Protein AF-A0A536V6A2-F1 (afdb_monomer_lite)

pLDDT: mean 89.18, std 6.6, range [48.72, 96.62]

Foldseek 3Di:
DPDDDQLFDDDPPPPDPCLQVVLCVLLVHRDPLLDPLLSVVLSRVSVRCVSSVHNADPQADAAEAEEQCQLVVLVVVQVVVVVVPHGDPSSVLNRDPVSSQVSNCVSRVYDYHYDYYNDPDPVVSVVVSVVVVD

Sequence (134 aa):
MSDWITTAHVTVDPLPLDWRDQLAVRLGQRPRRIGPWAELALYGARLCLDAAGESALPAQAQLRVASLSGPRNATRQIVEQAQTGLPMPFSFMQSQPSQMLAALSRHLGWQGDARFIVSRDQQAVLDLATQECS

Structure (mmCIF, N/CA/C/O backbone):
data_AF-A0A536V6A2-F1
#
_entry.id   AF-A0A536V6A2-F1
#
loop_
_atom_site.group_PDB
_atom_site.id
_atom_site.type_symbol
_atom_site.label_atom_id
_atom_site.label_alt_id
_atom_site.label_comp_id
_atom_site.label_asym_id
_atom_site.label_entity_id
_atom_site.label_seq_id
_atom_site.pdbx_PDB_ins_code
_atom_site.Cartn_x
_atom_site.Cartn_y
_atom_site.Cartn_z
_atom_site.occupancy
_atom_site.B_iso_or_equiv
_atom_site.auth_seq_id
_atom_site.auth_comp_id
_atom_site.auth_asym_id
_atom_site.auth_atom_id
_atom_site.pdbx_PDB_model_num
ATOM 1 N N . MET A 1 1 ? -6.893 21.350 18.307 1.00 48.72 1 MET A N 1
ATOM 2 C CA . MET A 1 1 ? -6.115 20.446 17.441 1.00 48.72 1 MET A CA 1
ATOM 3 C C . MET A 1 1 ? -6.558 19.056 17.821 1.00 48.72 1 MET A C 1
ATOM 5 O O . MET A 1 1 ? -6.469 18.740 18.998 1.00 48.72 1 MET A O 1
ATOM 9 N N . SER A 1 2 ? -7.185 18.312 16.915 1.00 55.97 2 SER A N 1
ATOM 10 C CA . SER A 1 2 ? -7.545 16.928 17.223 1.00 55.97 2 SER A CA 1
ATOM 11 C C . SER A 1 2 ? -6.254 16.127 17.313 1.00 55.97 2 SER A C 1
ATOM 13 O O . SER A 1 2 ? -5.503 16.087 16.340 1.00 55.97 2 SER A O 1
ATOM 15 N N . ASP A 1 3 ? -5.978 15.545 18.475 1.00 80.25 3 ASP A N 1
ATOM 16 C CA . ASP A 1 3 ? -4.844 14.642 18.631 1.00 80.25 3 ASP A CA 1
ATOM 17 C C . ASP A 1 3 ? -5.131 13.379 17.814 1.00 80.25 3 ASP A C 1
ATOM 19 O O . ASP A 1 3 ? -6.111 12.668 18.051 1.00 80.25 3 ASP A O 1
ATOM 23 N N . TRP A 1 4 ? -4.306 13.136 16.798 1.00 83.44 4 TRP A N 1
ATOM 24 C CA . TRP A 1 4 ? -4.364 11.909 16.015 1.00 83.44 4 TRP A CA 1
ATOM 25 C C . TRP A 1 4 ? -3.977 10.719 16.892 1.00 83.44 4 TRP A C 1
ATOM 27 O O . TRP A 1 4 ? -3.012 10.782 17.653 1.00 83.44 4 TRP A O 1
ATOM 37 N N . ILE A 1 5 ? -4.710 9.615 16.754 1.00 88.50 5 ILE A N 1
ATOM 38 C CA . ILE A 1 5 ? -4.427 8.362 17.456 1.00 88.50 5 ILE A CA 1
ATOM 39 C C . ILE A 1 5 ? -4.114 7.291 16.415 1.00 88.50 5 ILE A C 1
ATOM 41 O O . ILE A 1 5 ? -4.890 7.069 15.484 1.00 88.50 5 ILE A O 1
ATOM 45 N N . THR A 1 6 ? -2.995 6.594 16.591 1.00 90.31 6 THR A N 1
ATOM 46 C CA . THR A 1 6 ? -2.669 5.406 15.798 1.00 90.31 6 THR A CA 1
ATOM 47 C C . THR A 1 6 ? -3.481 4.221 16.313 1.00 90.31 6 THR A C 1
ATOM 49 O O . THR A 1 6 ? -3.224 3.724 17.407 1.00 90.31 6 THR A O 1
ATOM 52 N N . THR A 1 7 ? -4.453 3.753 15.529 1.00 92.81 7 THR A N 1
ATOM 53 C CA . THR A 1 7 ? -5.309 2.607 15.890 1.00 92.81 7 THR A CA 1
ATOM 54 C C . THR A 1 7 ? -4.620 1.261 15.689 1.00 92.81 7 THR A C 1
ATOM 56 O O . THR A 1 7 ? -4.873 0.324 16.440 1.00 92.81 7 THR A O 1
ATOM 59 N N . ALA A 1 8 ? -3.725 1.162 14.706 1.00 94.19 8 ALA A N 1
ATOM 60 C CA . ALA A 1 8 ? -2.912 -0.021 14.468 1.00 94.19 8 ALA A CA 1
ATOM 61 C C . ALA A 1 8 ? -1.576 0.339 13.815 1.00 94.19 8 ALA A C 1
ATOM 63 O O . ALA A 1 8 ? -1.483 1.248 12.991 1.00 94.19 8 ALA A O 1
ATOM 64 N N . HIS A 1 9 ? -0.547 -0.431 14.157 1.00 93.44 9 HIS A N 1
ATOM 65 C CA . HIS A 1 9 ? 0.757 -0.400 13.513 1.00 93.44 9 HIS A C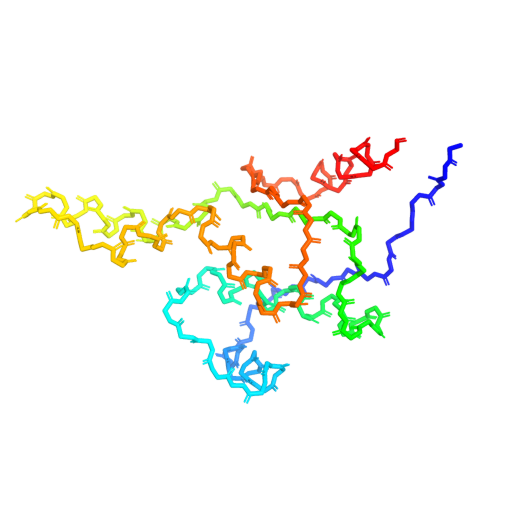A 1
ATOM 66 C C . HIS A 1 9 ? 1.273 -1.834 13.426 1.00 93.44 9 HIS A C 1
ATOM 68 O O . HIS A 1 9 ? 1.346 -2.534 14.435 1.00 93.44 9 HIS A O 1
ATOM 74 N N . VAL A 1 10 ? 1.612 -2.274 12.214 1.00 94.88 10 VAL A N 1
ATOM 75 C CA . VAL A 1 10 ? 2.156 -3.607 11.969 1.00 94.88 10 VAL A CA 1
ATOM 76 C C . VAL A 1 10 ? 3.507 -3.489 11.279 1.00 94.88 10 VAL A C 1
ATOM 78 O O . VAL A 1 10 ? 3.612 -2.920 10.193 1.00 94.88 10 VAL A O 1
ATOM 81 N N . THR A 1 11 ? 4.517 -4.103 11.887 1.00 93.75 11 THR A N 1
ATOM 82 C CA . THR A 1 11 ? 5.831 -4.317 11.279 1.00 93.75 11 THR A CA 1
ATOM 83 C C . THR A 1 11 ? 5.947 -5.772 10.861 1.00 93.75 11 THR A C 1
ATOM 85 O O . THR A 1 11 ? 5.685 -6.674 11.655 1.00 93.75 11 THR A O 1
ATOM 88 N N . VAL A 1 12 ? 6.358 -6.003 9.616 1.00 92.81 12 VAL A N 1
ATOM 89 C CA . VAL A 1 12 ? 6.586 -7.347 9.083 1.00 92.81 12 VAL A CA 1
ATOM 90 C C . VAL A 1 12 ? 8.036 -7.458 8.633 1.00 92.81 12 VAL A C 1
ATOM 92 O O . VAL A 1 12 ? 8.380 -7.055 7.523 1.00 92.81 12 VAL A O 1
ATOM 95 N N . ASP A 1 13 ? 8.874 -7.997 9.512 1.00 91.56 13 ASP A N 1
ATOM 96 C CA . ASP A 1 13 ? 10.272 -8.314 9.231 1.00 91.56 13 ASP A CA 1
ATOM 97 C C . ASP A 1 13 ? 10.707 -9.522 10.088 1.00 91.56 13 ASP A C 1
ATOM 99 O O . ASP A 1 13 ? 10.711 -9.413 11.318 1.00 91.56 13 ASP A O 1
ATOM 103 N N . PRO A 1 14 ? 11.009 -10.691 9.487 1.00 92.19 14 PRO A N 1
ATOM 104 C CA . PRO A 1 14 ? 10.996 -10.974 8.051 1.00 92.19 14 PRO A CA 1
ATOM 105 C C . PRO A 1 14 ? 9.576 -11.120 7.478 1.00 92.19 14 PRO A C 1
ATOM 107 O O . PRO A 1 14 ? 8.612 -11.411 8.185 1.00 92.19 14 PRO A O 1
ATOM 110 N N . LEU A 1 15 ? 9.453 -10.978 6.155 1.00 93.38 15 LEU A N 1
ATOM 111 C CA . LEU A 1 15 ? 8.218 -11.299 5.436 1.00 93.38 15 LEU A CA 1
ATOM 112 C C . LEU A 1 15 ? 7.957 -12.821 5.469 1.00 93.38 15 LEU A C 1
ATOM 114 O O . LEU A 1 15 ? 8.828 -13.573 5.021 1.00 93.38 15 LEU A O 1
ATOM 118 N N . PRO A 1 16 ? 6.783 -13.295 5.944 1.00 95.62 16 PRO A N 1
ATOM 119 C CA . PRO A 1 16 ? 6.444 -14.719 5.942 1.00 95.62 16 PRO A CA 1
ATOM 120 C C . PRO A 1 16 ? 6.537 -15.326 4.542 1.00 95.62 16 PRO A C 1
ATOM 122 O O . PRO A 1 16 ? 6.157 -14.682 3.570 1.00 95.62 16 PRO A O 1
ATOM 125 N N . LEU A 1 17 ? 7.007 -16.569 4.411 1.00 95.50 17 LEU A N 1
ATOM 126 C CA . LEU A 1 17 ? 7.212 -17.203 3.097 1.00 95.50 17 LEU A CA 1
ATOM 127 C C . LEU A 1 17 ? 5.910 -17.360 2.292 1.00 95.50 17 LEU A C 1
ATOM 129 O O . LEU A 1 17 ? 5.912 -17.248 1.067 1.00 95.50 17 LEU A O 1
ATOM 133 N N . ASP A 1 18 ? 4.797 -17.572 2.985 1.00 96.00 18 ASP A N 1
ATOM 134 C CA . ASP A 1 18 ? 3.450 -17.800 2.464 1.00 96.00 18 ASP A CA 1
ATOM 135 C C . ASP A 1 18 ? 2.604 -16.514 2.383 1.00 96.00 18 ASP A C 1
ATOM 137 O O . ASP A 1 18 ? 1.396 -16.576 2.150 1.00 96.00 18 ASP A O 1
ATOM 141 N N . TRP A 1 19 ? 3.209 -15.327 2.535 1.00 96.12 19 TRP A N 1
ATOM 142 C CA . TRP A 1 19 ? 2.489 -14.045 2.607 1.00 96.12 19 TRP A CA 1
ATOM 143 C C . TRP A 1 19 ? 1.512 -13.807 1.441 1.00 96.12 19 TRP A C 1
ATOM 145 O O . TRP A 1 19 ? 0.462 -13.190 1.615 1.00 96.12 19 TRP A O 1
ATOM 155 N N . ARG A 1 20 ? 1.823 -14.311 0.238 1.00 95.56 20 ARG A N 1
ATOM 156 C CA . ARG A 1 20 ? 0.933 -14.195 -0.931 1.00 95.56 20 ARG A CA 1
ATOM 157 C C . ARG A 1 20 ? -0.311 -15.059 -0.813 1.00 95.56 20 ARG A C 1
ATOM 159 O O . ARG A 1 20 ? -1.370 -14.659 -1.293 1.00 95.56 20 ARG A O 1
ATOM 166 N N . ASP A 1 21 ? -0.180 -16.239 -0.226 1.00 96.62 21 ASP A N 1
ATOM 167 C CA . ASP A 1 21 ? -1.310 -17.139 -0.031 1.00 96.62 21 ASP A CA 1
ATOM 168 C C . ASP A 1 21 ? -2.176 -16.612 1.118 1.00 96.62 21 ASP A C 1
ATOM 170 O O . ASP A 1 21 ? -3.395 -16.527 0.979 1.00 96.62 21 ASP A O 1
ATOM 174 N N . GLN A 1 22 ? -1.551 -16.080 2.172 1.00 96.25 22 GLN A N 1
ATOM 175 C CA . GLN A 1 22 ? -2.242 -15.323 3.217 1.00 96.25 22 GLN A CA 1
ATOM 176 C C . GLN A 1 22 ? -2.990 -14.093 2.675 1.00 96.25 22 GLN A C 1
ATOM 178 O O . GLN A 1 22 ? -4.113 -13.809 3.101 1.00 96.25 22 GLN A O 1
ATOM 183 N N . LEU A 1 23 ? -2.396 -13.355 1.731 1.00 95.88 23 LEU A N 1
ATOM 184 C CA . LEU A 1 23 ? -3.061 -12.248 1.042 1.00 95.88 23 LEU A CA 1
ATOM 185 C C . LEU A 1 23 ? -4.263 -12.744 0.230 1.00 95.88 23 LEU A C 1
ATOM 187 O O . LEU A 1 23 ? -5.333 -12.143 0.291 1.00 95.88 23 LEU A O 1
ATOM 191 N N . ALA A 1 24 ? -4.105 -13.840 -0.515 1.00 95.81 24 ALA A N 1
ATOM 192 C CA . ALA A 1 24 ? -5.185 -14.407 -1.315 1.00 95.81 24 ALA A CA 1
ATOM 193 C C . ALA A 1 24 ? -6.380 -14.825 -0.445 1.00 95.81 24 ALA A C 1
ATOM 195 O O . ALA A 1 24 ? -7.518 -14.541 -0.814 1.00 95.81 24 ALA A O 1
ATOM 196 N N . VAL A 1 25 ? -6.127 -15.422 0.726 1.00 95.25 25 VAL A N 1
ATOM 197 C CA . VAL A 1 25 ? -7.168 -15.750 1.714 1.00 95.25 25 VAL A CA 1
ATOM 198 C C . VAL A 1 25 ? -7.900 -14.486 2.174 1.00 95.25 25 VAL A C 1
ATOM 200 O O . VAL A 1 25 ? -9.125 -14.434 2.109 1.00 95.25 25 VAL A O 1
ATOM 203 N N . ARG A 1 26 ? -7.171 -13.426 2.552 1.00 92.50 26 ARG A N 1
ATOM 204 C CA . ARG A 1 26 ? -7.752 -12.147 3.019 1.00 92.50 26 ARG A CA 1
ATOM 205 C C . ARG A 1 26 ? -8.564 -11.392 1.970 1.00 92.50 26 ARG A C 1
ATOM 207 O O . ARG A 1 26 ? -9.433 -10.591 2.321 1.00 92.50 26 ARG A O 1
ATOM 214 N N . LEU A 1 27 ? -8.236 -11.585 0.696 1.00 91.38 27 LEU A N 1
ATOM 215 C CA . LEU A 1 27 ? -8.931 -10.967 -0.433 1.00 91.38 27 LEU A CA 1
ATOM 216 C C . LEU A 1 27 ? -10.018 -11.873 -1.032 1.00 91.38 27 LEU A C 1
ATOM 218 O O . LEU A 1 27 ? -10.713 -11.447 -1.952 1.00 91.38 27 LEU A O 1
ATOM 222 N N . GLY A 1 28 ? -10.136 -13.123 -0.572 1.00 92.94 28 GLY A N 1
ATOM 223 C CA . GLY A 1 28 ? -11.007 -14.152 -1.152 1.00 92.94 28 GLY A CA 1
ATOM 224 C C . GLY A 1 28 ? -10.576 -14.645 -2.542 1.00 92.94 28 GLY A C 1
ATOM 225 O O . GLY A 1 28 ? -11.202 -15.537 -3.108 1.00 92.94 28 GLY A O 1
ATOM 226 N N . GLN A 1 29 ? -9.516 -14.075 -3.114 1.00 92.19 29 GLN A N 1
ATOM 227 C CA . GLN A 1 29 ? -8.964 -14.441 -4.414 1.00 92.19 29 GLN A CA 1
ATOM 228 C C . GLN A 1 29 ? -7.523 -13.951 -4.552 1.00 92.19 29 GLN A C 1
ATOM 230 O O . GLN A 1 29 ? -7.107 -12.981 -3.919 1.00 92.19 29 GLN A O 1
ATOM 235 N N . ARG A 1 30 ? -6.769 -14.568 -5.466 1.00 92.06 30 ARG A N 1
ATOM 236 C CA . ARG A 1 30 ? -5.428 -14.094 -5.820 1.00 92.06 30 ARG A CA 1
ATOM 237 C C . ARG A 1 30 ? -5.528 -12.849 -6.717 1.00 92.06 30 ARG A C 1
ATOM 239 O O . ARG A 1 30 ? -6.136 -12.946 -7.790 1.00 92.06 30 ARG A O 1
ATOM 246 N N . PRO A 1 31 ? -4.934 -11.701 -6.336 1.00 90.62 31 PRO A N 1
ATOM 247 C CA . PRO A 1 31 ? -4.873 -10.528 -7.202 1.00 90.62 31 PRO A CA 1
ATOM 248 C C . PRO A 1 31 ? -4.206 -10.861 -8.533 1.00 90.62 31 PRO A C 1
ATOM 250 O O . PRO A 1 31 ? -3.230 -11.607 -8.584 1.00 90.62 31 PRO A O 1
ATOM 253 N N . ARG A 1 32 ? -4.725 -10.312 -9.632 1.00 88.81 32 ARG A N 1
ATOM 254 C CA . ARG A 1 32 ? -4.187 -10.558 -10.975 1.00 88.81 32 ARG A CA 1
ATOM 255 C C . ARG A 1 32 ? -3.626 -9.270 -11.555 1.00 88.81 32 ARG A C 1
ATOM 257 O O . ARG A 1 32 ? -4.285 -8.239 -11.518 1.00 88.81 32 ARG A O 1
ATOM 264 N N . ARG A 1 33 ? -2.445 -9.367 -12.173 1.00 83.06 33 ARG A N 1
ATOM 265 C CA . ARG A 1 33 ? -1.807 -8.307 -12.983 1.00 83.06 33 ARG A CA 1
ATOM 266 C C . ARG A 1 33 ? -1.394 -7.025 -12.236 1.00 83.06 33 ARG A C 1
ATOM 268 O O . ARG A 1 33 ? -1.020 -6.069 -12.905 1.00 83.06 33 ARG A O 1
ATOM 275 N N . ILE A 1 34 ? -1.380 -7.008 -10.901 1.00 86.19 34 ILE A N 1
ATOM 276 C CA . ILE A 1 34 ? -0.981 -5.822 -10.111 1.00 86.19 34 ILE A CA 1
ATOM 277 C C . ILE A 1 34 ? 0.517 -5.783 -9.749 1.00 86.19 34 ILE A C 1
ATOM 279 O O . ILE A 1 34 ? 1.052 -4.725 -9.438 1.00 86.19 34 ILE A O 1
ATOM 283 N N . GLY A 1 35 ? 1.207 -6.922 -9.848 1.00 87.69 35 GLY A N 1
ATOM 284 C CA . GLY A 1 35 ? 2.643 -7.046 -9.595 1.00 87.69 35 GLY A CA 1
ATOM 285 C C . GLY A 1 35 ? 3.015 -7.173 -8.103 1.00 87.69 35 GLY A C 1
ATOM 286 O O . GLY A 1 35 ? 2.253 -6.751 -7.232 1.00 87.69 35 GLY A O 1
ATOM 287 N N . PRO A 1 36 ? 4.207 -7.723 -7.784 1.00 88.88 36 PRO A N 1
ATOM 288 C CA . PRO A 1 36 ? 4.615 -8.036 -6.409 1.00 88.88 36 PRO A CA 1
ATOM 289 C C . PRO A 1 36 ? 4.598 -6.854 -5.443 1.00 88.88 36 PRO A C 1
ATOM 291 O O . PRO A 1 36 ? 4.319 -7.015 -4.262 1.00 88.88 36 PRO A O 1
ATOM 294 N N . TRP A 1 37 ? 4.928 -5.662 -5.931 1.00 89.25 37 TRP A N 1
ATOM 295 C CA . TRP A 1 37 ? 5.015 -4.483 -5.080 1.00 89.25 37 TRP A CA 1
ATOM 296 C C . TRP A 1 37 ? 3.633 -3.986 -4.633 1.00 89.25 37 TRP A C 1
ATOM 298 O O . TRP A 1 37 ? 3.453 -3.661 -3.462 1.00 89.25 37 TRP A O 1
ATOM 308 N N . ALA A 1 38 ? 2.636 -4.012 -5.524 1.00 91.88 38 ALA A N 1
ATOM 309 C CA . ALA A 1 38 ? 1.256 -3.712 -5.153 1.00 91.88 38 ALA A CA 1
ATOM 310 C C . ALA A 1 38 ? 0.662 -4.795 -4.240 1.00 91.88 38 ALA A C 1
ATOM 312 O O . ALA A 1 38 ? -0.064 -4.472 -3.306 1.00 91.88 38 ALA A O 1
ATOM 313 N N . GLU A 1 39 ? 1.011 -6.068 -4.464 1.00 93.94 39 GLU A N 1
ATOM 314 C CA . GLU A 1 39 ? 0.648 -7.161 -3.553 1.00 93.94 39 GLU A CA 1
ATOM 315 C C . GLU A 1 39 ? 1.201 -6.924 -2.137 1.00 93.94 39 GLU A C 1
ATOM 317 O O . GLU A 1 39 ? 0.462 -7.083 -1.170 1.00 93.94 39 GLU A O 1
ATOM 322 N N . LEU A 1 40 ? 2.464 -6.501 -1.997 1.00 93.12 40 LEU A N 1
ATOM 323 C CA . LEU A 1 40 ? 3.068 -6.191 -0.692 1.00 93.12 40 LEU A CA 1
ATOM 324 C C . LEU A 1 40 ? 2.366 -5.029 0.013 1.00 93.12 40 LEU A C 1
ATOM 326 O O . LEU A 1 40 ? 2.064 -5.121 1.201 1.00 93.12 40 LEU A O 1
ATOM 330 N N . ALA A 1 41 ? 2.087 -3.948 -0.717 1.00 93.56 41 ALA A N 1
ATOM 331 C CA . ALA A 1 41 ? 1.374 -2.800 -0.169 1.00 93.56 41 ALA A CA 1
ATOM 332 C C . ALA A 1 41 ? -0.048 -3.186 0.286 1.00 93.56 41 ALA A C 1
ATOM 334 O O . ALA A 1 41 ? -0.469 -2.802 1.376 1.00 93.56 41 ALA A O 1
ATOM 335 N N . LEU A 1 42 ? -0.757 -4.011 -0.494 1.00 94.94 42 LEU A N 1
ATOM 336 C CA . LEU A 1 42 ? -2.060 -4.559 -0.109 1.00 94.94 42 LEU A CA 1
ATOM 337 C C . LEU A 1 42 ? -1.987 -5.468 1.115 1.00 94.94 42 LEU A C 1
ATOM 339 O O . LEU A 1 42 ? -2.861 -5.401 1.977 1.00 94.94 42 LEU A O 1
ATOM 343 N N . TYR A 1 43 ? -0.960 -6.310 1.191 1.00 95.81 43 TYR A N 1
ATOM 344 C CA . TYR A 1 43 ? -0.749 -7.196 2.326 1.00 95.81 43 TYR A CA 1
ATOM 345 C C . TYR A 1 43 ? -0.546 -6.405 3.619 1.00 95.81 43 TYR A C 1
ATOM 347 O O . TYR A 1 43 ? -1.284 -6.623 4.576 1.00 95.81 43 TYR A O 1
ATOM 355 N N . GLY A 1 44 ? 0.361 -5.423 3.619 1.00 94.81 44 GLY A N 1
ATOM 356 C CA . GLY A 1 44 ? 0.569 -4.544 4.772 1.00 94.81 44 GLY A CA 1
ATOM 357 C C . GLY A 1 44 ? -0.697 -3.776 5.165 1.00 94.81 44 GLY A C 1
ATOM 358 O O . GLY A 1 44 ? -1.068 -3.763 6.336 1.00 94.81 44 GLY A O 1
ATOM 359 N N . ALA A 1 45 ? -1.417 -3.211 4.188 1.00 94.62 45 ALA A N 1
ATOM 360 C CA . ALA A 1 45 ? -2.664 -2.493 4.448 1.00 94.62 45 ALA A CA 1
ATOM 361 C C . ALA A 1 45 ? -3.731 -3.385 5.102 1.00 94.62 45 ALA A C 1
ATOM 363 O O . ALA A 1 45 ? -4.372 -2.965 6.064 1.00 94.62 45 ALA A O 1
ATOM 364 N N . ARG A 1 46 ? -3.909 -4.627 4.626 1.00 94.81 46 ARG A N 1
ATOM 365 C CA . ARG A 1 46 ? -4.872 -5.563 5.229 1.00 94.81 46 ARG A CA 1
ATOM 366 C C . ARG A 1 46 ? -4.463 -5.994 6.630 1.00 94.81 46 ARG A C 1
ATOM 368 O O . ARG A 1 46 ? -5.335 -6.072 7.479 1.00 94.81 46 ARG A O 1
ATOM 375 N N . LEU A 1 47 ? -3.172 -6.191 6.901 1.00 95.81 47 LEU A N 1
ATOM 376 C CA . LEU A 1 47 ? -2.716 -6.478 8.263 1.00 95.81 47 LEU A CA 1
ATOM 377 C C . LEU A 1 47 ? -3.033 -5.336 9.236 1.00 95.81 47 LEU A C 1
ATOM 379 O O . LEU A 1 47 ? -3.485 -5.602 10.346 1.00 95.81 47 LEU A O 1
ATOM 383 N N . CYS A 1 48 ? -2.830 -4.080 8.829 1.00 94.56 48 CYS A N 1
ATOM 384 C CA . CYS A 1 48 ? -3.182 -2.935 9.671 1.00 94.56 48 CYS A CA 1
ATOM 385 C C . CYS A 1 48 ? -4.695 -2.822 9.892 1.00 94.56 48 CYS A C 1
ATOM 387 O O . CYS A 1 48 ? -5.116 -2.546 11.010 1.00 94.56 48 CYS A O 1
ATOM 389 N N . LEU A 1 49 ? -5.508 -3.065 8.860 1.00 94.38 49 LEU A N 1
ATOM 390 C CA . LEU A 1 49 ? -6.968 -3.086 8.983 1.00 94.38 49 LEU A CA 1
ATOM 391 C C . LEU A 1 49 ? -7.439 -4.199 9.932 1.00 94.38 49 LEU A C 1
ATOM 393 O O . LEU A 1 49 ? -8.186 -3.920 10.865 1.00 94.38 49 LEU A O 1
ATOM 397 N N . ASP A 1 50 ? -6.924 -5.422 9.765 1.00 94.69 50 ASP A N 1
ATOM 398 C CA . ASP A 1 50 ? -7.225 -6.557 10.644 1.00 94.69 50 ASP A CA 1
ATOM 399 C C . ASP A 1 50 ? -6.861 -6.235 12.107 1.00 94.69 50 ASP A C 1
ATOM 401 O O . ASP A 1 50 ? -7.655 -6.476 13.015 1.00 94.69 50 ASP A O 1
ATOM 405 N N . ALA A 1 51 ? -5.678 -5.653 12.341 1.00 95.88 51 ALA A N 1
ATOM 406 C CA . ALA A 1 51 ? -5.210 -5.274 13.675 1.00 95.88 51 ALA A CA 1
ATOM 407 C C . ALA A 1 51 ? -6.017 -4.121 14.298 1.00 95.88 51 ALA A C 1
ATOM 409 O O . ALA A 1 51 ? -6.172 -4.079 15.516 1.00 95.88 51 ALA A O 1
ATOM 410 N N . ALA A 1 52 ? -6.552 -3.214 13.476 1.00 94.50 52 ALA A N 1
ATOM 411 C CA . ALA A 1 52 ? -7.456 -2.149 13.910 1.00 94.50 52 ALA A CA 1
ATOM 412 C C . ALA A 1 52 ? -8.899 -2.639 14.137 1.00 94.50 52 ALA A C 1
ATOM 414 O O . ALA A 1 52 ? -9.723 -1.879 14.638 1.00 94.50 52 ALA A O 1
ATOM 415 N N . GLY A 1 53 ? -9.225 -3.884 13.764 1.00 93.88 53 GLY A N 1
ATOM 416 C CA . GLY A 1 53 ? -10.600 -4.393 13.766 1.00 93.88 53 GLY A CA 1
ATOM 417 C C . GLY A 1 53 ? -11.477 -3.793 12.660 1.00 93.88 53 GLY A C 1
ATOM 418 O O . GLY A 1 53 ? -12.701 -3.882 12.727 1.00 93.88 53 GLY A O 1
ATOM 419 N N . GLU A 1 54 ? -10.862 -3.194 11.641 1.00 91.81 54 GLU A N 1
ATOM 420 C CA . GLU A 1 54 ? -11.540 -2.505 10.549 1.00 91.81 54 GLU A CA 1
ATOM 421 C C . GLU A 1 54 ? -11.661 -3.420 9.330 1.00 91.81 54 GLU A C 1
ATOM 423 O O . GLU A 1 54 ? -10.687 -3.983 8.833 1.00 91.81 54 GLU A O 1
ATOM 428 N N . SER A 1 55 ? -12.870 -3.560 8.792 1.00 88.50 55 SER A N 1
ATOM 429 C CA . SER A 1 55 ? -13.092 -4.405 7.606 1.00 88.50 55 SER A CA 1
ATOM 430 C C . SER A 1 55 ? -12.738 -3.702 6.288 1.00 88.50 55 SER A C 1
ATOM 432 O O . SER A 1 55 ? -12.400 -4.368 5.299 1.00 88.50 55 SER A O 1
ATOM 434 N N . ALA A 1 56 ? -12.789 -2.368 6.279 1.00 88.50 56 ALA A N 1
ATOM 435 C CA . ALA A 1 56 ? -12.551 -1.503 5.131 1.00 88.50 56 ALA A CA 1
ATOM 436 C C . ALA A 1 56 ? -12.037 -0.126 5.580 1.00 88.50 56 ALA A C 1
ATOM 438 O O . ALA A 1 56 ? -12.189 0.259 6.736 1.00 88.50 56 ALA A O 1
ATOM 439 N N . LEU A 1 57 ? -11.449 0.630 4.651 1.00 88.19 57 LEU A N 1
ATOM 440 C CA . LEU A 1 57 ? -11.074 2.020 4.912 1.00 88.19 57 LEU A CA 1
ATOM 441 C C . LEU A 1 57 ? -12.318 2.931 4.889 1.00 88.19 57 LEU A C 1
ATOM 443 O O . LEU A 1 57 ? -13.147 2.792 3.985 1.00 88.19 57 LEU A O 1
ATOM 447 N N . PRO A 1 58 ? -12.424 3.915 5.801 1.00 84.69 58 PRO A N 1
ATOM 448 C CA . PRO A 1 58 ? -13.441 4.961 5.720 1.00 84.69 58 PRO A CA 1
ATOM 449 C C . PRO A 1 58 ? -13.390 5.732 4.391 1.00 84.69 58 PRO A C 1
ATOM 451 O O . PRO A 1 58 ? -12.317 5.948 3.828 1.00 84.69 58 PRO A O 1
ATOM 454 N N . ALA A 1 59 ? -14.538 6.229 3.918 1.00 80.81 59 ALA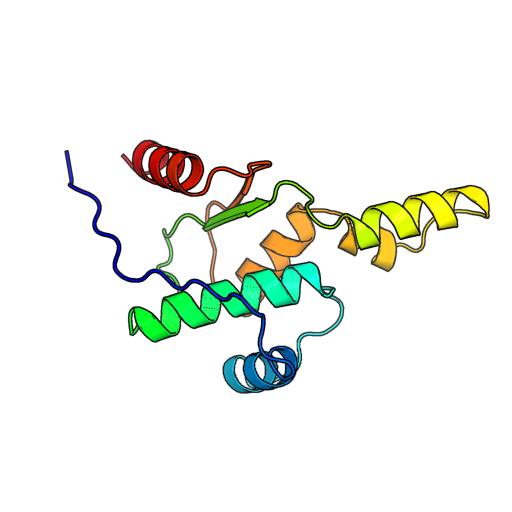 A N 1
ATOM 455 C CA . ALA A 1 59 ? -14.665 6.910 2.619 1.00 80.81 59 ALA A CA 1
ATOM 456 C C . ALA A 1 59 ? -13.810 8.186 2.465 1.00 80.81 59 ALA A C 1
ATOM 458 O O . ALA A 1 59 ? -13.593 8.649 1.354 1.00 80.81 59 ALA A O 1
ATOM 459 N N . GLN A 1 60 ? -13.342 8.769 3.569 1.00 82.50 60 GLN A N 1
ATOM 460 C CA . GLN A 1 60 ? -12.486 9.962 3.577 1.00 82.50 60 GLN A CA 1
ATOM 461 C C . GLN A 1 60 ? -11.073 9.667 4.091 1.00 82.50 60 GLN A C 1
ATOM 463 O O . GLN A 1 60 ? -10.290 10.592 4.297 1.00 82.50 60 GLN A O 1
ATOM 468 N N . ALA A 1 61 ? -10.735 8.392 4.314 1.00 88.12 61 ALA A N 1
ATOM 469 C CA . ALA A 1 61 ? -9.391 8.022 4.726 1.00 88.12 61 ALA A CA 1
ATOM 470 C C . ALA A 1 61 ? -8.390 8.480 3.663 1.00 88.12 61 ALA A C 1
ATOM 472 O O . ALA A 1 61 ? -8.626 8.286 2.473 1.00 88.12 61 ALA A O 1
ATOM 473 N N . GLN A 1 62 ? -7.281 9.078 4.082 1.00 89.69 62 GLN A N 1
ATOM 474 C CA . GLN A 1 62 ? -6.172 9.380 3.187 1.00 89.69 62 GLN A CA 1
ATOM 475 C C . GLN A 1 62 ? -5.230 8.176 3.132 1.00 89.69 62 GLN A C 1
ATOM 477 O O . GLN A 1 62 ? -4.879 7.601 4.163 1.00 89.69 62 GLN A O 1
ATOM 482 N N . LEU A 1 63 ? -4.795 7.795 1.930 1.00 91.38 63 LEU A N 1
ATOM 483 C CA . LEU A 1 63 ? -3.838 6.710 1.737 1.00 91.38 63 LEU A CA 1
ATOM 484 C C . LEU A 1 63 ? -2.455 7.286 1.417 1.00 91.38 63 LEU A C 1
ATOM 486 O O . LEU A 1 63 ? -2.281 8.046 0.460 1.00 91.38 63 LEU A O 1
ATOM 490 N N . ARG A 1 64 ? -1.448 6.904 2.201 1.00 91.75 64 ARG A N 1
ATOM 491 C CA . ARG A 1 64 ? -0.042 7.240 1.954 1.00 91.75 64 ARG A CA 1
ATOM 492 C C . ARG A 1 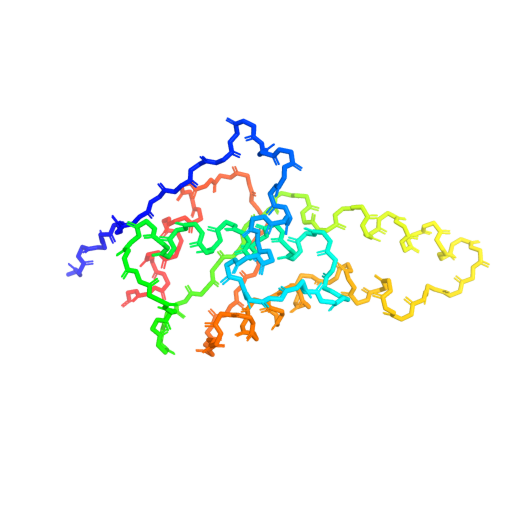64 ? 0.761 5.955 1.864 1.00 91.75 64 ARG A C 1
ATOM 494 O O . ARG A 1 64 ? 0.773 5.157 2.793 1.00 91.75 64 ARG A O 1
ATOM 501 N N . VAL A 1 65 ? 1.427 5.750 0.733 1.00 92.50 65 VAL A N 1
ATOM 502 C CA . VAL A 1 65 ? 2.344 4.623 0.538 1.00 92.50 65 VAL A CA 1
ATOM 503 C C . VAL A 1 65 ? 3.743 5.182 0.381 1.00 92.50 65 VAL A C 1
ATOM 505 O O . VAL A 1 65 ? 4.001 5.939 -0.552 1.00 92.50 65 VAL A O 1
ATOM 508 N N . ALA A 1 66 ? 4.657 4.800 1.268 1.00 92.75 66 ALA A N 1
ATOM 509 C CA . ALA A 1 66 ? 6.040 5.245 1.202 1.00 92.75 66 ALA A CA 1
ATOM 510 C C . ALA A 1 66 ? 6.988 4.107 0.825 1.00 92.75 66 ALA A C 1
ATOM 512 O O . ALA A 1 66 ? 6.867 2.979 1.300 1.00 92.75 66 ALA A O 1
ATOM 513 N N . SER A 1 67 ? 7.954 4.400 -0.043 1.00 91.12 67 SER A N 1
ATOM 514 C CA . SER A 1 67 ? 9.069 3.496 -0.316 1.00 91.12 67 SER A CA 1
ATOM 515 C C . SER A 1 67 ? 10.260 4.262 -0.869 1.00 91.12 67 SER A C 1
ATOM 517 O O . SER A 1 67 ? 10.118 5.036 -1.810 1.00 91.12 67 SER A O 1
ATOM 519 N N . LEU A 1 68 ? 11.459 3.974 -0.362 1.00 88.62 68 LEU A N 1
ATOM 520 C CA . LEU A 1 68 ? 12.694 4.523 -0.923 1.00 88.62 68 LEU A CA 1
ATOM 521 C C . LEU A 1 68 ? 12.960 4.002 -2.342 1.00 88.62 68 LEU A C 1
ATOM 523 O O . LEU A 1 68 ? 13.508 4.713 -3.177 1.00 88.62 68 LEU A O 1
ATOM 527 N N . SER A 1 69 ? 12.621 2.738 -2.598 1.00 84.88 69 SER A N 1
ATOM 528 C CA . SER A 1 69 ? 12.980 2.047 -3.844 1.00 84.88 69 SER A CA 1
ATOM 529 C C . SER A 1 69 ? 11.824 1.952 -4.838 1.00 84.88 69 SER A C 1
ATOM 531 O O . SER A 1 69 ? 12.067 1.719 -6.021 1.00 84.88 69 SER A O 1
ATOM 533 N N . GLY A 1 70 ? 10.578 2.097 -4.374 1.00 86.38 70 GLY A N 1
ATOM 534 C CA . GLY A 1 70 ? 9.386 1.919 -5.203 1.00 86.38 70 GLY A CA 1
ATOM 535 C C . GLY A 1 70 ? 9.390 0.574 -5.951 1.00 86.38 70 GLY A C 1
ATOM 536 O O . GLY A 1 70 ? 9.964 -0.408 -5.466 1.00 86.38 70 GLY A O 1
ATOM 537 N N . PRO A 1 71 ? 8.811 0.506 -7.162 1.00 84.88 71 PRO A N 1
ATOM 538 C CA . PRO A 1 71 ? 8.788 -0.704 -7.982 1.00 84.88 71 PRO A CA 1
ATOM 539 C C . PRO A 1 71 ? 10.129 -0.966 -8.703 1.00 84.88 71 PRO A C 1
ATOM 541 O O . PRO A 1 71 ? 10.154 -1.292 -9.889 1.00 84.88 71 PRO A O 1
ATOM 544 N N . ARG A 1 72 ? 11.262 -0.871 -7.988 1.00 86.50 72 ARG A N 1
ATOM 545 C CA . ARG A 1 72 ? 12.639 -0.938 -8.526 1.00 86.50 72 ARG A CA 1
ATOM 546 C C . ARG A 1 72 ? 12.874 -2.076 -9.520 1.00 86.50 72 ARG A C 1
ATOM 548 O O . ARG A 1 72 ? 13.535 -1.875 -10.535 1.00 86.50 72 ARG A O 1
ATOM 555 N N . ASN A 1 73 ? 12.357 -3.269 -9.227 1.00 84.94 73 ASN A N 1
ATOM 556 C CA . ASN A 1 73 ? 12.534 -4.435 -10.094 1.00 84.94 73 ASN A CA 1
ATOM 557 C C . ASN A 1 73 ? 11.770 -4.289 -11.416 1.00 84.94 73 ASN A C 1
ATOM 559 O O . ASN A 1 73 ? 12.334 -4.589 -12.462 1.00 84.94 73 ASN A O 1
ATOM 563 N N . ALA A 1 74 ? 10.535 -3.777 -11.381 1.00 85.75 74 ALA A N 1
ATOM 564 C CA . ALA A 1 74 ? 9.761 -3.515 -12.593 1.00 85.75 74 ALA A CA 1
ATOM 565 C C . ALA A 1 74 ? 10.409 -2.395 -13.421 1.00 85.75 74 ALA A C 1
ATOM 567 O O . ALA A 1 74 ? 10.553 -2.533 -14.632 1.00 85.75 74 ALA A O 1
ATOM 568 N N . THR A 1 75 ? 10.892 -1.331 -12.767 1.00 85.81 75 THR A N 1
ATOM 569 C CA . THR A 1 75 ? 11.647 -0.260 -13.435 1.00 85.81 75 THR A CA 1
ATOM 570 C C . THR A 1 75 ? 12.893 -0.803 -14.132 1.00 85.81 75 THR A C 1
ATOM 572 O O . THR A 1 75 ? 13.119 -0.493 -15.298 1.00 85.81 75 THR A O 1
ATOM 575 N N . ARG A 1 76 ? 13.684 -1.651 -13.456 1.00 87.50 76 ARG A N 1
ATOM 576 C CA . ARG A 1 76 ? 14.872 -2.275 -14.058 1.00 87.50 76 ARG A CA 1
ATOM 577 C C . ARG A 1 76 ? 14.506 -3.109 -15.289 1.00 87.50 76 ARG A C 1
ATOM 579 O O . ARG A 1 76 ? 15.111 -2.920 -16.337 1.00 87.50 76 ARG A O 1
ATOM 586 N N . GLN A 1 77 ? 13.492 -3.967 -15.179 1.00 87.19 77 GLN A N 1
ATOM 587 C CA . GLN A 1 77 ? 13.045 -4.817 -16.287 1.00 87.19 77 GLN A CA 1
ATOM 588 C C . GLN A 1 77 ? 12.597 -4.007 -17.509 1.00 87.19 77 GLN A C 1
ATOM 590 O O . GLN A 1 77 ? 12.871 -4.398 -18.637 1.00 87.19 77 GLN A O 1
ATOM 595 N N . ILE A 1 78 ? 11.931 -2.866 -17.311 1.00 90.38 78 ILE A N 1
ATOM 596 C CA . ILE A 1 78 ? 11.537 -1.979 -18.415 1.00 90.38 78 ILE A CA 1
ATOM 597 C C . ILE A 1 78 ? 12.753 -1.366 -19.093 1.00 90.38 78 ILE A C 1
ATOM 599 O O . ILE A 1 78 ? 12.781 -1.293 -20.316 1.00 90.38 78 ILE A O 1
ATOM 603 N N . VAL A 1 79 ? 13.747 -0.925 -18.318 1.00 89.44 79 VAL A N 1
ATOM 604 C CA . VAL A 1 79 ? 14.985 -0.364 -18.874 1.00 89.44 79 VAL A CA 1
ATOM 605 C C . VAL A 1 79 ? 15.726 -1.417 -19.700 1.00 89.44 79 VAL A C 1
ATOM 607 O O . VAL A 1 79 ? 16.184 -1.109 -20.793 1.00 89.44 79 VAL A O 1
ATOM 610 N N . GLU A 1 80 ? 15.787 -2.662 -19.227 1.00 90.38 80 GLU A N 1
ATOM 611 C CA . GLU A 1 80 ? 16.370 -3.787 -19.971 1.00 90.38 80 GLU A CA 1
ATOM 612 C C . GLU A 1 80 ? 15.577 -4.100 -21.253 1.00 90.38 80 GLU A C 1
ATOM 614 O O . GLU A 1 80 ? 16.160 -4.258 -22.323 1.00 90.38 80 GLU A O 1
ATOM 619 N N . GLN A 1 81 ? 14.241 -4.117 -21.194 1.00 87.75 81 GLN A N 1
ATOM 620 C CA . GLN A 1 81 ? 13.404 -4.291 -22.389 1.00 87.75 81 GLN A CA 1
ATOM 621 C C . GLN A 1 81 ? 13.611 -3.158 -23.397 1.00 87.75 81 GLN A C 1
ATOM 623 O O . GLN A 1 81 ? 13.738 -3.422 -24.590 1.00 87.75 81 GLN A O 1
ATOM 628 N N . ALA A 1 82 ? 13.719 -1.915 -22.920 1.00 88.69 82 ALA A N 1
ATOM 629 C CA . ALA A 1 82 ? 13.928 -0.734 -23.753 1.00 88.69 82 ALA A CA 1
ATOM 630 C C . ALA A 1 82 ? 15.236 -0.789 -24.567 1.00 88.69 82 ALA A C 1
ATOM 632 O O . ALA A 1 82 ? 15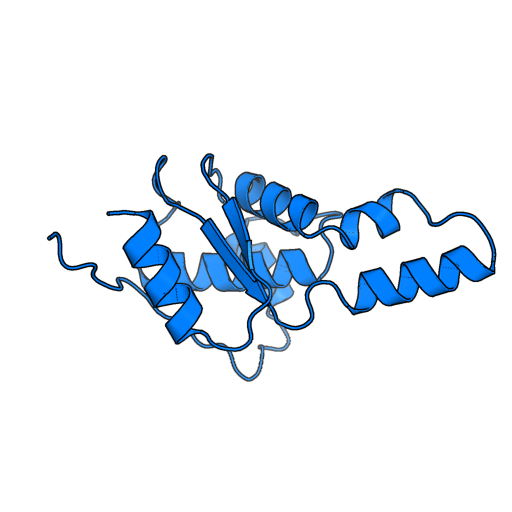.334 -0.162 -25.619 1.00 88.69 82 ALA A O 1
ATOM 633 N N . GLN A 1 83 ? 16.232 -1.558 -24.113 1.00 90.00 83 GLN A N 1
ATOM 634 C CA . GLN A 1 83 ? 17.481 -1.779 -24.853 1.00 90.00 83 GLN A CA 1
ATOM 635 C C . GLN A 1 83 ? 17.301 -2.689 -26.075 1.00 90.00 83 GLN A C 1
ATOM 637 O O . GLN A 1 83 ? 18.118 -2.652 -26.990 1.00 90.00 83 GLN A O 1
ATOM 642 N N . THR A 1 84 ? 16.252 -3.515 -26.090 1.00 87.62 84 THR A N 1
ATOM 643 C CA . THR A 1 84 ? 16.008 -4.534 -27.127 1.00 87.62 84 THR A CA 1
ATOM 644 C C . THR A 1 84 ? 14.720 -4.296 -27.921 1.00 87.62 84 THR A C 1
ATOM 646 O O . THR A 1 84 ? 14.445 -5.020 -28.876 1.00 87.62 84 THR A O 1
ATOM 649 N N . GLY A 1 85 ? 13.939 -3.271 -27.568 1.00 88.00 85 GLY A N 1
ATOM 650 C CA . GLY A 1 85 ? 12.685 -2.914 -28.227 1.00 88.00 85 GLY A CA 1
ATOM 651 C C . GLY A 1 85 ? 11.829 -1.977 -27.376 1.00 88.00 85 GLY A C 1
ATOM 652 O O . GLY A 1 85 ? 12.315 -1.338 -26.452 1.00 88.00 85 GLY A O 1
ATOM 653 N N . LEU A 1 86 ? 10.534 -1.877 -27.679 1.00 86.06 86 LEU A N 1
ATOM 654 C CA . LEU A 1 86 ? 9.601 -1.132 -26.829 1.00 86.06 86 LEU A CA 1
ATOM 655 C C . LEU A 1 86 ? 9.183 -1.987 -25.621 1.00 86.06 86 LEU A C 1
ATOM 657 O O . LEU A 1 86 ? 8.916 -3.180 -25.791 1.00 86.06 86 LEU A O 1
ATOM 661 N N . PRO A 1 87 ? 9.081 -1.405 -24.411 1.00 85.06 87 PRO A N 1
ATOM 662 C CA . PRO A 1 87 ? 8.638 -2.148 -23.242 1.00 85.06 87 PRO A CA 1
ATOM 663 C C . PRO A 1 87 ? 7.186 -2.595 -23.399 1.00 85.06 87 PRO A C 1
ATOM 665 O O . PRO A 1 87 ? 6.337 -1.872 -23.928 1.00 85.06 87 PRO A O 1
ATOM 668 N N . MET A 1 88 ? 6.880 -3.785 -22.889 1.00 87.25 88 MET A N 1
ATOM 669 C CA . MET A 1 88 ? 5.517 -4.308 -22.940 1.00 87.25 88 MET A CA 1
ATOM 670 C C . MET A 1 88 ? 4.577 -3.428 -22.095 1.00 87.25 88 MET A C 1
ATOM 672 O O . MET A 1 88 ? 4.916 -3.121 -20.947 1.00 87.25 88 MET A O 1
ATOM 676 N N . PRO A 1 89 ? 3.366 -3.077 -22.579 1.00 84.44 89 PRO A N 1
ATOM 677 C CA . PRO A 1 89 ? 2.477 -2.140 -21.884 1.00 84.44 89 PRO A CA 1
ATOM 678 C C . PRO A 1 89 ? 2.163 -2.523 -20.433 1.00 84.44 89 PRO A C 1
ATOM 680 O O . PRO A 1 89 ? 2.162 -1.673 -19.547 1.00 84.44 89 PRO A O 1
ATOM 683 N N . PHE A 1 90 ? 1.942 -3.812 -20.158 1.00 82.31 90 PHE A N 1
ATOM 684 C CA . PHE A 1 90 ? 1.673 -4.283 -18.795 1.00 82.31 90 PHE A CA 1
ATOM 685 C C . PHE A 1 90 ? 2.889 -4.174 -17.875 1.00 82.31 90 PHE A C 1
ATOM 687 O O . PHE A 1 90 ? 2.735 -3.791 -16.717 1.00 82.31 90 PHE A O 1
ATOM 694 N N . SER A 1 91 ? 4.085 -4.480 -18.383 1.00 80.56 91 SER A N 1
ATOM 695 C CA . SER A 1 91 ? 5.326 -4.314 -17.624 1.00 80.56 91 SER A CA 1
ATOM 696 C C . SER A 1 91 ? 5.544 -2.842 -17.291 1.00 80.56 91 SER A C 1
ATOM 698 O O . SER A 1 91 ? 5.794 -2.521 -16.134 1.00 80.56 91 SER A O 1
ATOM 700 N N . PHE A 1 92 ? 5.332 -1.951 -18.267 1.00 85.00 92 PHE A N 1
ATOM 701 C CA . PHE A 1 92 ? 5.399 -0.506 -18.065 1.00 85.00 92 PHE A CA 1
ATOM 702 C C . PHE A 1 92 ? 4.414 -0.001 -17.006 1.00 85.00 92 PHE A C 1
ATOM 704 O O . PHE A 1 92 ? 4.793 0.755 -16.117 1.00 85.00 92 PHE A O 1
ATOM 711 N N . MET A 1 93 ? 3.159 -0.448 -17.059 1.00 85.81 93 MET A N 1
ATOM 712 C CA . MET A 1 93 ? 2.144 -0.076 -16.069 1.00 85.81 93 MET A CA 1
ATOM 713 C C . MET A 1 93 ? 2.556 -0.485 -14.648 1.00 85.81 93 MET A C 1
ATOM 715 O O . MET A 1 93 ? 2.396 0.291 -13.711 1.00 85.81 93 MET A O 1
ATOM 719 N N . GLN A 1 94 ? 3.144 -1.670 -14.474 1.00 83.31 94 GLN A N 1
ATOM 720 C CA . GLN A 1 94 ? 3.555 -2.173 -13.158 1.00 83.31 94 GLN A CA 1
ATOM 721 C C . GLN A 1 94 ? 4.736 -1.418 -12.530 1.00 83.31 94 GLN A C 1
ATOM 723 O O . GLN A 1 94 ? 4.950 -1.538 -11.323 1.00 83.31 94 GLN A O 1
ATOM 728 N N . SER A 1 95 ? 5.490 -0.619 -13.293 1.00 83.75 95 SER A N 1
ATOM 729 C CA . SER A 1 95 ? 6.517 0.258 -12.717 1.00 83.75 95 SER A CA 1
ATOM 730 C C . SER A 1 95 ? 5.993 1.609 -12.256 1.00 83.75 95 SER A C 1
ATOM 732 O O . SER A 1 95 ? 6.777 2.410 -11.754 1.00 83.75 95 SER A O 1
ATOM 734 N N . GLN A 1 96 ? 4.712 1.908 -12.461 1.00 86.31 96 GLN A N 1
ATOM 735 C CA . GLN A 1 96 ? 4.151 3.202 -12.099 1.00 86.31 96 GLN A CA 1
ATOM 736 C C . GLN A 1 96 ? 3.566 3.145 -10.681 1.00 86.31 96 GLN A C 1
ATOM 738 O O . GLN A 1 96 ? 2.641 2.365 -10.434 1.00 86.31 96 GLN A O 1
ATOM 743 N N . PRO A 1 97 ? 4.021 4.002 -9.745 1.00 86.12 97 PRO A N 1
ATOM 744 C CA . PRO A 1 97 ? 3.410 4.125 -8.423 1.00 86.12 97 PRO A CA 1
ATOM 745 C C . PRO A 1 97 ? 1.902 4.377 -8.448 1.00 86.12 97 PRO A C 1
ATOM 747 O O . PRO A 1 97 ? 1.168 3.824 -7.635 1.00 86.12 97 PRO A O 1
ATOM 750 N N . SER A 1 98 ? 1.419 5.139 -9.429 1.00 86.81 98 SER A N 1
ATOM 751 C CA . SER A 1 98 ? -0.010 5.407 -9.610 1.00 86.81 98 SER A CA 1
ATOM 752 C C . SER A 1 98 ? -0.837 4.142 -9.864 1.00 86.81 98 SER A C 1
ATOM 754 O O . SER A 1 98 ? -1.969 4.051 -9.395 1.00 86.81 98 SER A O 1
ATOM 756 N N . GLN A 1 99 ? -0.279 3.135 -10.544 1.00 89.31 99 GLN A N 1
ATOM 757 C CA . GLN A 1 99 ? -0.977 1.870 -10.800 1.00 89.31 99 GLN A CA 1
ATOM 758 C C . GLN A 1 99 ? -1.088 1.009 -9.542 1.00 89.31 99 GLN A C 1
ATOM 760 O O . GLN A 1 99 ? -2.107 0.352 -9.331 1.00 89.31 99 GLN A O 1
ATOM 765 N N . MET A 1 100 ? -0.078 1.056 -8.671 1.00 91.44 100 MET A N 1
ATOM 766 C CA . MET A 1 100 ? -0.156 0.440 -7.348 1.00 91.44 100 MET A CA 1
ATOM 767 C C . MET A 1 100 ? -1.254 1.098 -6.506 1.00 91.44 100 MET A C 1
ATOM 769 O O . MET A 1 100 ? -2.099 0.382 -5.977 1.00 91.44 100 MET A O 1
ATOM 773 N N . LEU A 1 101 ? -1.328 2.433 -6.464 1.00 92.94 101 LEU A N 1
ATOM 774 C CA . LEU A 1 101 ? -2.387 3.135 -5.726 1.00 92.94 101 LEU A CA 1
ATOM 775 C C . LEU A 1 101 ? -3.785 2.777 -6.253 1.00 92.94 101 LEU A C 1
ATOM 777 O O . LEU A 1 101 ? -4.670 2.459 -5.465 1.00 92.94 101 LEU A O 1
ATOM 781 N N . ALA A 1 102 ? -3.965 2.727 -7.577 1.00 90.88 102 ALA A N 1
ATOM 782 C CA . ALA A 1 102 ? -5.228 2.308 -8.186 1.00 90.88 102 ALA A CA 1
ATOM 783 C C . ALA A 1 102 ? -5.609 0.859 -7.821 1.00 90.88 102 ALA A C 1
ATOM 785 O O . ALA A 1 102 ? -6.779 0.563 -7.558 1.00 90.88 102 ALA A O 1
ATOM 786 N N . ALA A 1 103 ? -4.630 -0.050 -7.773 1.00 91.44 103 ALA A N 1
ATOM 787 C CA . ALA A 1 103 ? -4.848 -1.419 -7.315 1.00 91.44 103 ALA A CA 1
ATOM 788 C C . ALA A 1 103 ? -5.263 -1.467 -5.838 1.00 91.44 103 ALA A C 1
ATOM 790 O O . ALA A 1 103 ? -6.175 -2.225 -5.497 1.00 91.44 103 ALA A O 1
ATOM 791 N N . LEU A 1 104 ? -4.647 -0.644 -4.981 1.00 92.31 104 LEU A N 1
ATOM 792 C CA . LEU A 1 104 ? -5.022 -0.532 -3.572 1.00 92.31 104 LEU A CA 1
ATOM 793 C C . LEU A 1 104 ? -6.460 -0.045 -3.418 1.00 92.31 104 LEU A C 1
ATOM 795 O O . LEU A 1 104 ? -7.250 -0.727 -2.773 1.00 92.31 104 LEU A O 1
ATOM 799 N N . SER A 1 105 ? -6.829 1.058 -4.073 1.00 91.12 105 SER A N 1
ATOM 800 C CA . SER A 1 105 ? -8.202 1.576 -4.063 1.00 91.12 105 SER A CA 1
ATOM 801 C C . SER A 1 105 ? -9.219 0.506 -4.443 1.00 91.12 105 SER A C 1
ATOM 803 O O . SER A 1 105 ? -10.188 0.272 -3.723 1.00 91.12 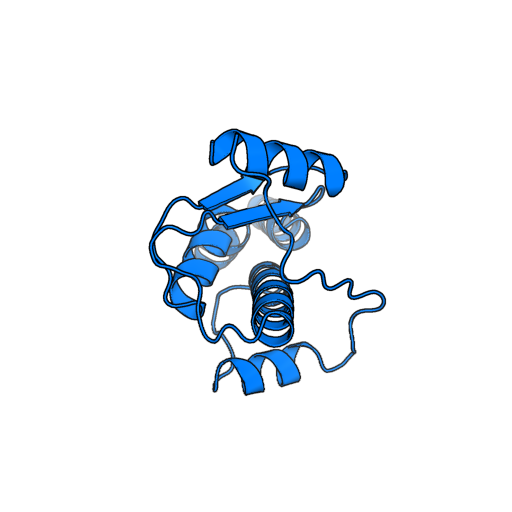105 SER A O 1
ATOM 805 N N . ARG A 1 106 ? -8.959 -0.224 -5.534 1.00 91.50 106 ARG A N 1
ATOM 806 C CA . ARG A 1 106 ? -9.846 -1.294 -5.995 1.00 91.50 106 ARG A CA 1
ATOM 807 C C . ARG A 1 106 ? -9.988 -2.422 -4.975 1.00 91.50 106 ARG A C 1
ATOM 809 O O . ARG A 1 106 ? -11.103 -2.864 -4.717 1.00 91.50 106 ARG A O 1
ATOM 816 N N . HIS A 1 107 ? -8.878 -2.937 -4.454 1.00 92.19 107 HIS A N 1
ATOM 817 C CA . HIS A 1 107 ? -8.889 -4.118 -3.586 1.00 92.19 107 HIS A CA 1
ATOM 818 C C . HIS A 1 107 ? -9.304 -3.811 -2.143 1.00 92.19 107 HIS A C 1
ATOM 820 O O . HIS A 1 107 ? -9.777 -4.713 -1.459 1.00 92.19 107 HIS A O 1
ATOM 826 N N . LEU A 1 108 ? -9.163 -2.561 -1.698 1.00 90.88 108 LEU A N 1
ATOM 827 C CA . LEU A 1 108 ? -9.630 -2.093 -0.391 1.00 90.88 108 LEU A CA 1
ATOM 828 C C . LEU A 1 108 ? -11.055 -1.519 -0.438 1.00 90.88 108 LEU A C 1
ATOM 830 O O . LEU A 1 108 ? -11.572 -1.118 0.599 1.00 90.88 108 LEU A O 1
ATOM 834 N N . GLY A 1 109 ? -11.689 -1.469 -1.619 1.00 88.88 109 GLY A N 1
ATOM 835 C CA . GLY A 1 109 ? -13.021 -0.880 -1.792 1.00 88.88 109 GLY A CA 1
ATOM 836 C C . GLY A 1 109 ? -13.067 0.613 -1.457 1.00 88.88 109 GLY A C 1
ATOM 837 O O . GLY A 1 109 ? -14.105 1.118 -1.043 1.00 88.88 109 GLY A O 1
ATOM 838 N N . TRP A 1 110 ? -11.938 1.307 -1.605 1.00 90.69 110 TRP A N 1
ATOM 839 C CA . TRP A 1 110 ? -11.732 2.668 -1.120 1.00 90.69 110 TRP A CA 1
ATOM 840 C C . TRP A 1 110 ? -11.626 3.678 -2.268 1.00 90.69 110 TRP A C 1
ATOM 842 O O . TRP A 1 110 ? -11.121 3.369 -3.351 1.00 90.69 110 TRP A O 1
ATOM 852 N N . GLN A 1 111 ? -12.084 4.902 -2.011 1.00 87.25 111 GLN A N 1
ATOM 853 C CA . GLN A 1 111 ? -11.996 6.054 -2.908 1.00 87.25 111 GLN A CA 1
ATOM 854 C C . GLN A 1 111 ? -11.562 7.271 -2.084 1.00 87.25 111 GLN A C 1
ATOM 856 O O . GLN A 1 111 ? -12.087 7.472 -0.995 1.00 87.25 111 GLN A O 1
ATOM 861 N N . GLY A 1 112 ? -10.626 8.078 -2.586 1.00 87.06 112 GLY A N 1
ATOM 862 C CA . GLY A 1 112 ? -10.139 9.267 -1.881 1.00 87.06 112 GLY A CA 1
ATOM 863 C C . GLY A 1 112 ? -8.744 9.703 -2.332 1.00 87.06 112 GLY A C 1
ATOM 864 O O . GLY A 1 112 ? -8.292 9.339 -3.420 1.00 87.06 112 GLY A O 1
ATOM 865 N N . ASP A 1 113 ? -8.060 10.483 -1.491 1.00 90.25 113 ASP A N 1
ATOM 866 C CA . ASP A 1 113 ? -6.709 10.991 -1.766 1.00 90.25 113 ASP A CA 1
ATOM 867 C C . ASP A 1 113 ? -5.630 9.948 -1.450 1.00 90.25 113 ASP A C 1
ATOM 869 O O . ASP A 1 113 ? -5.432 9.555 -0.296 1.00 90.25 113 ASP A O 1
ATOM 873 N N . ALA A 1 114 ? -4.923 9.508 -2.491 1.00 91.62 114 ALA A N 1
ATOM 874 C CA . ALA A 1 114 ? -3.842 8.536 -2.415 1.00 91.62 114 ALA A CA 1
ATOM 875 C C . ALA A 1 114 ? -2.549 9.126 -2.966 1.00 91.62 114 ALA A C 1
ATOM 877 O O . ALA A 1 114 ? -2.515 9.625 -4.092 1.00 91.62 114 ALA A O 1
ATOM 878 N N . ARG A 1 115 ? -1.455 8.993 -2.210 1.00 92.38 115 ARG A N 1
ATOM 879 C CA . ARG A 1 115 ? -0.136 9.486 -2.625 1.00 92.38 115 ARG A CA 1
ATOM 880 C C . ARG A 1 115 ? 0.948 8.450 -2.401 1.00 92.38 115 ARG A C 1
ATOM 882 O O . ARG A 1 115 ? 0.938 7.705 -1.420 1.00 92.38 115 ARG A O 1
ATOM 889 N N . PHE A 1 116 ? 1.906 8.448 -3.321 1.00 92.75 116 PHE A N 1
ATOM 890 C CA . PHE A 1 116 ? 3.154 7.720 -3.169 1.00 92.75 116 PHE A CA 1
ATOM 891 C C . PHE A 1 116 ? 4.264 8.690 -2.766 1.00 92.75 116 PHE A C 1
ATOM 893 O O . PHE A 1 116 ? 4.433 9.730 -3.400 1.00 92.75 116 PHE A O 1
ATOM 900 N N . ILE A 1 117 ? 5.023 8.334 -1.733 1.00 93.25 117 ILE A N 1
ATOM 901 C CA . ILE A 1 117 ? 6.093 9.158 -1.173 1.00 93.25 117 ILE A CA 1
ATOM 902 C C . ILE A 1 117 ? 7.412 8.392 -1.269 1.00 93.25 117 ILE A C 1
ATOM 904 O O . ILE A 1 117 ? 7.529 7.246 -0.831 1.00 93.25 117 ILE A O 1
ATOM 908 N N . VAL A 1 118 ? 8.444 9.039 -1.805 1.00 91.44 118 VAL A N 1
ATOM 909 C CA . VAL A 1 118 ? 9.803 8.493 -1.757 1.00 91.44 118 VAL A CA 1
ATOM 910 C C . VAL A 1 118 ? 10.423 8.876 -0.420 1.00 91.44 118 VAL A C 1
ATOM 912 O O . VAL A 1 118 ? 10.868 10.002 -0.233 1.00 91.44 118 VAL A O 1
ATOM 915 N N . SER A 1 119 ? 10.437 7.939 0.525 1.00 91.81 119 SER A N 1
ATOM 916 C CA . SER A 1 119 ? 11.050 8.128 1.842 1.00 91.81 119 SER A CA 1
ATOM 917 C C . SER A 1 119 ? 11.543 6.799 2.413 1.00 91.81 119 SER A C 1
ATOM 919 O O . SER A 1 119 ? 11.068 5.724 2.041 1.00 91.81 119 SER A O 1
ATOM 921 N N . ARG A 1 120 ? 12.517 6.889 3.320 1.00 87.31 120 ARG A N 1
ATOM 922 C CA . ARG A 1 120 ? 12.963 5.794 4.198 1.00 87.31 120 ARG A CA 1
ATOM 923 C C . ARG A 1 120 ? 12.544 6.000 5.656 1.00 87.31 120 ARG A C 1
ATOM 925 O O . ARG A 1 120 ? 12.682 5.083 6.453 1.00 87.31 120 ARG A O 1
ATOM 932 N N . ASP A 1 121 ? 12.095 7.206 5.986 1.00 91.12 121 ASP A N 1
ATOM 933 C CA . ASP A 1 121 ? 11.730 7.613 7.334 1.00 91.12 121 ASP A CA 1
ATOM 934 C C . ASP A 1 121 ? 10.223 7.422 7.512 1.00 91.12 121 ASP A C 1
ATOM 936 O O . ASP A 1 121 ? 9.419 8.150 6.925 1.00 91.12 121 ASP A O 1
ATOM 940 N N . GLN A 1 122 ? 9.857 6.383 8.262 1.00 86.88 122 GLN A N 1
ATOM 941 C CA . GLN A 1 122 ? 8.463 6.037 8.532 1.00 86.88 122 GLN A CA 1
ATOM 942 C C . GLN A 1 122 ? 7.786 7.090 9.414 1.00 86.88 122 GLN A C 1
ATOM 944 O O . GLN A 1 122 ? 6.621 7.408 9.177 1.00 86.88 122 GLN A O 1
AT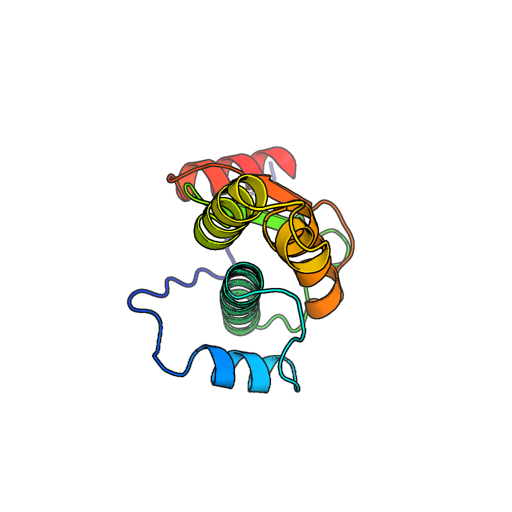OM 949 N N . GLN A 1 123 ? 8.516 7.660 10.379 1.00 89.38 123 GLN A N 1
ATOM 950 C CA . GLN A 1 123 ? 7.967 8.652 11.296 1.00 89.38 123 GLN A CA 1
ATOM 951 C C . GLN A 1 123 ? 7.678 9.954 10.555 1.00 89.38 123 GLN A C 1
ATOM 953 O O . GLN A 1 123 ? 6.570 10.464 10.647 1.00 89.38 123 GLN A O 1
ATOM 958 N N . ALA A 1 124 ? 8.604 10.421 9.713 1.00 91.62 124 ALA A N 1
ATOM 959 C CA . ALA A 1 124 ? 8.376 11.619 8.904 1.00 91.62 124 ALA A CA 1
ATOM 960 C C . ALA A 1 124 ? 7.165 11.481 7.960 1.00 91.62 124 ALA A C 1
ATOM 962 O O . ALA A 1 124 ? 6.467 12.457 7.692 1.00 91.62 124 ALA A O 1
ATOM 963 N N . VAL A 1 125 ? 6.893 10.272 7.450 1.00 91.31 125 VAL A N 1
ATOM 964 C CA . VAL A 1 125 ? 5.706 10.005 6.618 1.00 91.31 125 VAL A CA 1
ATOM 965 C C . VAL A 1 125 ? 4.422 10.055 7.447 1.00 91.31 125 VAL A C 1
ATOM 967 O O . VAL A 1 125 ? 3.423 10.593 6.972 1.00 91.31 125 VAL A O 1
ATOM 970 N N . LEU A 1 126 ? 4.438 9.519 8.669 1.00 88.56 126 LEU A N 1
ATOM 971 C CA . LEU A 1 126 ? 3.299 9.588 9.585 1.00 88.56 126 LEU A CA 1
ATOM 972 C C . LEU A 1 126 ? 3.029 11.033 10.035 1.00 88.56 126 LEU A C 1
ATOM 974 O O . LEU A 1 126 ? 1.884 11.484 10.009 1.00 88.56 126 LEU A O 1
ATOM 978 N N . ASP A 1 127 ? 4.078 11.781 10.369 1.00 90.19 127 ASP A N 1
ATOM 979 C CA . ASP A 1 127 ? 3.990 13.190 10.757 1.00 90.19 127 ASP A CA 1
ATOM 980 C C . ASP A 1 127 ? 3.435 14.043 9.606 1.00 90.19 127 ASP A C 1
ATOM 982 O O . ASP A 1 127 ? 2.562 14.882 9.815 1.00 90.19 127 ASP A O 1
ATOM 986 N N . LEU A 1 128 ? 3.867 13.787 8.366 1.00 89.56 128 LEU A N 1
ATOM 987 C CA . LEU A 1 128 ? 3.293 14.438 7.187 1.00 89.56 128 LEU A CA 1
ATOM 988 C C . LEU A 1 128 ? 1.803 14.098 7.026 1.00 89.56 128 LEU A C 1
ATOM 990 O O . LEU A 1 128 ? 0.995 14.991 6.784 1.00 89.56 128 LEU A O 1
ATOM 994 N N . ALA A 1 129 ? 1.422 12.827 7.177 1.00 88.12 129 ALA A N 1
ATOM 995 C CA . ALA A 1 129 ? 0.032 12.402 7.018 1.00 88.12 129 ALA A CA 1
ATOM 996 C C . ALA A 1 129 ? -0.903 13.055 8.050 1.00 88.12 129 ALA A C 1
ATOM 998 O O . ALA A 1 129 ? -2.019 13.442 7.710 1.00 88.12 129 ALA A O 1
ATOM 999 N N . THR A 1 130 ? -0.446 13.219 9.294 1.00 87.19 130 THR A N 1
ATOM 1000 C CA . THR A 1 130 ? -1.237 13.877 10.348 1.00 87.19 130 THR A CA 1
ATOM 1001 C C . THR A 1 130 ? -1.403 15.379 10.102 1.00 87.19 130 THR A C 1
ATOM 1003 O O . THR A 1 130 ? -2.480 15.914 10.362 1.00 87.19 130 THR A O 1
ATOM 1006 N N . GLN A 1 131 ? -0.391 16.045 9.533 1.00 87.75 131 GLN A N 1
ATOM 1007 C CA . GLN A 1 131 ? -0.452 17.460 9.135 1.00 87.75 131 GLN A CA 1
ATOM 1008 C C . GLN A 1 131 ? -1.335 17.708 7.901 1.00 87.75 131 GLN A C 1
ATOM 1010 O O . GLN A 1 131 ? -1.959 18.756 7.788 1.00 87.75 131 GLN A O 1
ATOM 1015 N N . GLU A 1 132 ? -1.405 16.766 6.958 1.00 84.62 132 GLU A N 1
ATOM 1016 C CA . GLU A 1 132 ? -2.246 16.896 5.756 1.00 84.62 132 GLU A CA 1
ATOM 1017 C C . GLU A 1 132 ? -3.745 16.674 6.024 1.00 84.62 132 GLU A C 1
ATOM 1019 O O . GLU A 1 132 ? -4.580 16.973 5.166 1.00 84.62 132 GLU A O 1
ATOM 1024 N N . CYS A 1 133 ? -4.095 16.116 7.184 1.00 72.31 133 CYS A N 1
ATOM 1025 C CA . CYS A 1 133 ? -5.477 15.837 7.569 1.00 72.31 133 CYS A CA 1
ATOM 1026 C C . CYS A 1 133 ? -6.062 16.859 8.565 1.00 72.31 133 CYS A C 1
ATOM 1028 O O . CYS A 1 133 ? -7.236 16.735 8.921 1.00 72.31 133 CYS A O 1
ATOM 1030 N N . SER A 1 134 ? -5.257 17.815 9.045 1.00 61.28 134 SER A N 1
ATOM 1031 C CA . SER A 1 134 ? -5.679 18.923 9.921 1.00 61.28 134 SER A CA 1
ATOM 1032 C C . SER A 1 134 ? -6.145 20.139 9.133 1.00 61.28 134 SER A C 1
ATOM 1034 O O . SER A 1 134 ? -7.150 20.748 9.561 1.00 61.28 134 SER A O 1
#

Radius of gyration: 15.93 Å; chains: 1; bounding box: 32×38×47 Å

Secondary structure (DSSP, 8-state):
-PPP--------SSPPTTHHHHHHHHHTS---SSHHHHHHHHHHHHHHHHHHT-SS--TTPPEEEE-SSTTHHHHHHHHHHHTTSPPPHHHHHHT-HHHHHHHHHHHHT--S-EEEE--S-HHHHHHHHHHHT-